Protein AF-A0A0F9V8T2-F1 (afdb_monomer)

Organism: NCBI:txid412755

Mean predicted aligned error: 9.32 Å

Structure (mmCIF, N/CA/C/O backbone):
data_AF-A0A0F9V8T2-F1
#
_entry.id   AF-A0A0F9V8T2-F1
#
loop_
_atom_site.group_PDB
_atom_site.id
_atom_site.type_symbol
_atom_site.label_atom_id
_atom_site.label_alt_id
_atom_site.label_comp_id
_atom_site.label_asym_id
_atom_site.label_entity_id
_atom_site.label_seq_id
_atom_site.pdbx_PDB_ins_code
_atom_site.Cartn_x
_atom_site.Cartn_y
_atom_site.Cartn_z
_atom_site.occupancy
_atom_site.B_iso_or_equiv
_atom_site.auth_seq_id
_atom_site.auth_comp_id
_atom_site.auth_asym_id
_atom_site.auth_atom_id
_atom_site.pdbx_PDB_model_num
ATOM 1 N N . MET A 1 1 ? -35.553 -14.558 12.913 1.00 48.00 1 MET A N 1
ATOM 2 C CA . MET A 1 1 ? -35.260 -14.883 11.494 1.00 48.00 1 MET A CA 1
ATOM 3 C C . MET A 1 1 ? -35.096 -13.654 10.574 1.00 48.00 1 MET A C 1
ATOM 5 O O . MET A 1 1 ? -34.790 -13.839 9.408 1.00 48.00 1 MET A O 1
ATOM 9 N N . GLN A 1 2 ? -35.212 -12.409 11.067 1.00 49.28 2 GLN A N 1
ATOM 10 C CA . GLN A 1 2 ? -35.184 -11.182 10.240 1.00 49.28 2 GLN A CA 1
ATOM 11 C C . GLN A 1 2 ? -33.782 -10.619 9.916 1.00 49.28 2 GLN A C 1
ATOM 13 O O . GLN A 1 2 ? -33.625 -9.913 8.927 1.00 49.28 2 GLN A O 1
ATOM 18 N N . ALA A 1 3 ? -32.746 -10.952 10.695 1.00 45.91 3 ALA A N 1
ATOM 19 C CA . ALA A 1 3 ? -31.410 -10.368 10.513 1.00 45.91 3 ALA A CA 1
ATOM 20 C C . ALA A 1 3 ? -30.692 -10.821 9.222 1.00 45.91 3 ALA A C 1
ATOM 22 O O . ALA A 1 3 ? -29.928 -10.051 8.646 1.00 45.91 3 ALA A O 1
ATOM 23 N N . ARG A 1 4 ? -30.953 -12.049 8.739 1.00 43.66 4 ARG A N 1
ATOM 24 C CA . ARG A 1 4 ? -30.378 -12.553 7.475 1.00 43.66 4 ARG A CA 1
ATOM 25 C C . ARG A 1 4 ? -30.987 -11.860 6.255 1.00 43.66 4 ARG A C 1
ATOM 27 O O . ARG A 1 4 ? -30.241 -11.381 5.415 1.00 43.66 4 ARG A O 1
ATOM 34 N N . ALA A 1 5 ? -32.310 -11.694 6.230 1.00 46.97 5 ALA A N 1
ATOM 35 C CA . ALA A 1 5 ? -32.999 -10.984 5.151 1.00 46.97 5 ALA A CA 1
ATOM 36 C C . ALA A 1 5 ? -32.554 -9.515 5.041 1.00 46.97 5 ALA A C 1
ATOM 38 O O . ALA A 1 5 ? -32.360 -9.013 3.940 1.00 46.97 5 ALA A O 1
ATOM 39 N N . TYR A 1 6 ? -32.313 -8.844 6.174 1.00 47.00 6 TYR A N 1
ATOM 40 C CA . TYR A 1 6 ? -31.826 -7.462 6.177 1.00 47.00 6 TYR A CA 1
ATOM 41 C C . TYR A 1 6 ? -30.382 -7.346 5.669 1.00 47.00 6 TYR A C 1
ATOM 43 O O . TYR A 1 6 ? -30.051 -6.402 4.958 1.00 47.00 6 TYR A O 1
ATOM 51 N N . ARG A 1 7 ? -29.527 -8.327 5.996 1.00 47.06 7 ARG A N 1
ATOM 52 C CA . ARG A 1 7 ? -28.165 -8.427 5.454 1.00 47.06 7 ARG A CA 1
ATOM 53 C C . ARG A 1 7 ? -28.193 -8.617 3.941 1.00 47.06 7 ARG A C 1
ATOM 55 O O . ARG A 1 7 ? -27.481 -7.911 3.238 1.00 47.06 7 ARG A O 1
ATOM 62 N N . ASP A 1 8 ? -29.006 -9.548 3.457 1.00 47.69 8 ASP A N 1
ATOM 63 C CA . ASP A 1 8 ? -29.040 -9.907 2.040 1.00 47.69 8 ASP A CA 1
ATOM 64 C C . ASP A 1 8 ? -29.640 -8.764 1.196 1.00 47.69 8 ASP A C 1
ATOM 66 O O . ASP A 1 8 ? -29.086 -8.426 0.156 1.00 47.69 8 ASP A O 1
ATOM 70 N N . GLN A 1 9 ? -30.644 -8.045 1.716 1.00 51.47 9 GLN A N 1
ATOM 71 C CA . GLN A 1 9 ? -31.151 -6.806 1.106 1.00 51.47 9 GLN A CA 1
ATOM 72 C C . GLN A 1 9 ? -30.132 -5.656 1.119 1.00 51.47 9 GLN A C 1
ATOM 74 O O . GLN A 1 9 ? -30.125 -4.833 0.203 1.00 51.47 9 GLN A O 1
ATOM 79 N N . LEU A 1 10 ? -29.264 -5.573 2.138 1.00 52.88 10 LEU A N 1
ATOM 80 C CA . LEU A 1 10 ? -28.165 -4.603 2.157 1.00 52.88 10 LEU A CA 1
ATOM 81 C C . LEU A 1 10 ? -27.122 -4.941 1.083 1.00 52.88 10 LEU A C 1
ATOM 83 O O . LEU A 1 10 ? -26.688 -4.056 0.354 1.00 52.88 10 LEU A O 1
ATOM 87 N N . VAL A 1 11 ? -26.743 -6.216 0.969 1.00 53.41 11 VAL A N 1
ATOM 88 C CA . VAL A 1 11 ? -25.790 -6.707 -0.039 1.00 53.41 11 VAL A CA 1
ATOM 89 C C . VAL A 1 11 ? -26.323 -6.461 -1.452 1.00 53.41 11 VAL A C 1
ATOM 91 O O . VAL A 1 11 ? -25.595 -5.943 -2.295 1.00 53.41 11 VAL A O 1
ATOM 94 N N . GLU A 1 12 ? -27.605 -6.734 -1.690 1.00 51.25 12 GLU A N 1
ATOM 95 C CA . GLU A 1 12 ? -28.255 -6.537 -2.986 1.00 51.25 12 GLU A CA 1
ATOM 96 C C . GLU A 1 12 ? -28.400 -5.042 -3.336 1.00 51.25 12 GLU A C 1
ATOM 98 O O . GLU A 1 12 ? -28.086 -4.640 -4.453 1.00 51.25 12 GLU A O 1
ATOM 103 N N . LYS A 1 13 ? -28.733 -4.169 -2.371 1.00 50.22 13 LYS A N 1
ATOM 104 C CA . LYS A 1 13 ? -28.792 -2.705 -2.592 1.00 50.22 13 LYS A CA 1
ATOM 105 C C . LYS A 1 13 ? -27.439 -2.059 -2.870 1.00 50.22 13 LYS A C 1
ATOM 107 O O . LYS A 1 13 ? -27.370 -1.038 -3.545 1.00 50.22 13 LYS A O 1
ATOM 112 N N . LEU A 1 14 ? -26.372 -2.613 -2.311 1.00 50.19 14 LEU A N 1
ATOM 113 C CA . LEU A 1 14 ? -25.027 -2.049 -2.402 1.00 50.19 14 LEU A CA 1
ATOM 114 C C . LEU A 1 14 ? -24.213 -2.677 -3.551 1.00 50.19 14 LEU A C 1
ATOM 116 O O . LEU A 1 14 ? -23.122 -2.193 -3.854 1.00 50.19 14 LEU A O 1
ATOM 120 N N . SER A 1 15 ? -24.754 -3.709 -4.211 1.00 44.84 15 SER A N 1
ATOM 121 C CA . SER A 1 15 ? -24.168 -4.385 -5.380 1.00 44.84 15 SER A CA 1
ATOM 122 C C . SER A 1 15 ? -23.933 -3.460 -6.586 1.00 44.84 15 SER A C 1
ATOM 124 O O . SER A 1 15 ? -23.162 -3.797 -7.476 1.00 44.84 15 SER A O 1
ATOM 126 N N . GLY A 1 16 ? -24.549 -2.272 -6.603 1.00 39.97 16 GLY A N 1
ATOM 127 C CA . GLY A 1 16 ? -24.473 -1.324 -7.715 1.00 39.97 16 GLY A CA 1
ATOM 128 C C . GLY A 1 16 ? -23.428 -0.209 -7.608 1.00 39.97 16 GLY A C 1
ATOM 129 O O . GLY A 1 16 ? -23.398 0.636 -8.499 1.00 39.97 16 GLY A O 1
ATOM 130 N N . GLY A 1 17 ? -22.593 -0.121 -6.561 1.00 37.22 17 GLY A N 1
ATOM 131 C CA . GLY A 1 17 ? -21.730 1.069 -6.467 1.00 37.22 17 GLY A CA 1
ATOM 132 C C . GLY A 1 17 ? -20.671 1.156 -5.380 1.00 37.22 17 GLY A C 1
ATOM 133 O O . GLY A 1 17 ? -20.176 2.258 -5.131 1.00 37.22 17 GLY A O 1
ATOM 134 N N . HIS A 1 18 ? -20.288 0.064 -4.722 1.00 40.53 18 HIS A N 1
ATOM 135 C CA . HIS A 1 18 ? -19.240 0.119 -3.705 1.00 40.53 18 HIS A CA 1
ATOM 136 C C . HIS A 1 18 ? -18.175 -0.943 -3.943 1.00 40.53 18 HIS A C 1
ATOM 138 O O . HIS A 1 18 ? -18.486 -2.114 -4.113 1.00 40.53 18 HIS A O 1
ATOM 144 N N . SER A 1 19 ? -16.910 -0.511 -3.904 1.00 39.06 19 SER A N 1
ATOM 145 C CA . SER A 1 19 ? -15.720 -1.364 -3.830 1.00 39.06 19 SER A CA 1
ATOM 146 C C . SER A 1 19 ? -15.801 -2.231 -2.566 1.00 39.06 19 SER A C 1
ATOM 148 O O . SER A 1 19 ? -15.234 -1.901 -1.518 1.00 39.06 19 SER A O 1
ATOM 150 N N . TYR A 1 20 ? -16.539 -3.331 -2.648 1.00 40.53 20 TYR A N 1
ATOM 151 C CA . TYR A 1 20 ? -16.547 -4.380 -1.649 1.00 40.53 20 TYR A CA 1
ATOM 152 C C . TYR A 1 20 ? -15.188 -5.076 -1.622 1.00 40.53 20 TYR A C 1
ATOM 154 O O . TYR A 1 20 ? -14.535 -5.252 -2.650 1.00 40.53 20 TYR A O 1
ATOM 162 N N . GLN A 1 21 ? -14.777 -5.527 -0.434 1.00 38.31 21 GLN A N 1
ATOM 163 C CA . GLN A 1 21 ? -13.584 -6.364 -0.247 1.00 38.31 21 GLN A CA 1
ATOM 164 C C . GLN A 1 21 ? -13.544 -7.587 -1.184 1.00 38.31 21 GLN A C 1
ATOM 166 O O . GLN A 1 21 ? -12.467 -8.120 -1.427 1.00 38.31 21 GLN A O 1
ATOM 171 N N . SER A 1 22 ? -14.695 -8.027 -1.705 1.00 33.31 22 SER A N 1
ATOM 172 C CA . SER A 1 22 ? -14.825 -9.177 -2.599 1.00 33.31 22 SER A CA 1
ATOM 173 C C . SER A 1 22 ? -14.329 -8.934 -4.028 1.00 33.31 22 SER A C 1
ATOM 175 O O . SER A 1 22 ? -13.924 -9.895 -4.672 1.00 33.31 22 SER A O 1
ATOM 177 N N . GLU A 1 23 ? -14.307 -7.694 -4.529 1.00 37.09 23 GLU A N 1
ATOM 178 C CA . GLU A 1 23 ? -13.909 -7.422 -5.924 1.00 37.09 23 GLU A CA 1
ATOM 179 C C . GLU A 1 23 ? -12.451 -6.975 -6.071 1.00 37.09 23 GLU A C 1
ATOM 181 O O . GLU A 1 23 ? -11.871 -7.102 -7.145 1.00 37.09 23 GLU A O 1
ATOM 186 N N . ASN A 1 24 ? -11.810 -6.532 -4.985 1.00 49.38 24 ASN A N 1
ATOM 187 C CA . ASN A 1 24 ? -10.420 -6.070 -5.004 1.00 49.38 24 ASN A CA 1
ATOM 188 C C . ASN A 1 24 ? -9.461 -7.065 -4.328 1.00 49.38 24 ASN A C 1
ATOM 190 O O . ASN A 1 24 ? -8.540 -6.680 -3.607 1.00 49.38 24 ASN A O 1
ATOM 194 N N . TRP A 1 25 ? -9.677 -8.367 -4.544 1.00 49.50 25 TRP A N 1
ATOM 195 C CA . TRP A 1 25 ? -8.779 -9.427 -4.061 1.00 49.50 25 TRP A CA 1
ATOM 196 C C . TRP A 1 25 ? -7.340 -9.236 -4.572 1.00 49.50 25 TRP A C 1
ATOM 198 O O . TRP A 1 25 ? -6.382 -9.509 -3.851 1.00 49.50 25 TRP A O 1
ATOM 208 N N . LEU A 1 26 ? -7.201 -8.667 -5.775 1.00 56.16 26 LEU A N 1
ATOM 209 C CA . LEU A 1 26 ? -5.94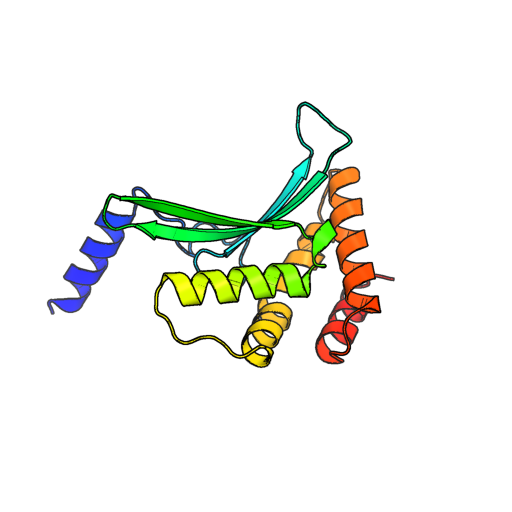2 -8.246 -6.397 1.00 56.16 26 LEU A CA 1
ATOM 210 C C . LEU A 1 26 ? -5.372 -6.932 -5.832 1.00 56.16 26 LEU A C 1
ATOM 212 O O . LEU A 1 26 ? -4.402 -6.413 -6.358 1.00 56.16 26 LEU A O 1
ATOM 216 N N . ASN A 1 27 ? -5.949 -6.335 -4.794 1.00 64.06 27 ASN A N 1
ATOM 217 C CA . ASN A 1 27 ? -5.415 -5.115 -4.181 1.00 64.06 27 ASN A CA 1
ATOM 218 C C . ASN A 1 27 ? -5.803 -5.044 -2.705 1.00 64.06 27 ASN A C 1
ATOM 220 O O . ASN A 1 27 ? -6.256 -4.019 -2.190 1.00 64.06 27 ASN A O 1
ATOM 224 N N . ASN A 1 28 ? -5.692 -6.184 -2.025 1.00 78.06 28 ASN A N 1
ATOM 225 C CA . ASN A 1 28 ? -6.037 -6.288 -0.622 1.00 78.06 28 ASN A CA 1
ATOM 226 C C . ASN A 1 28 ? -4.993 -5.563 0.237 1.00 78.06 28 ASN A C 1
ATOM 228 O O . ASN A 1 28 ? -3.986 -6.132 0.654 1.00 78.06 28 ASN A O 1
ATOM 232 N N . THR A 1 29 ? -5.269 -4.297 0.528 1.00 84.06 29 THR A N 1
ATOM 233 C CA . THR A 1 29 ? -4.491 -3.469 1.457 1.00 84.06 29 THR A CA 1
ATOM 234 C C . THR A 1 29 ? -4.774 -3.802 2.922 1.00 84.06 29 THR A C 1
ATOM 236 O O . THR A 1 29 ? -4.182 -3.199 3.801 1.00 84.06 29 THR A O 1
ATOM 239 N N . GLY A 1 30 ? -5.697 -4.722 3.219 1.00 86.50 30 GLY A N 1
ATOM 240 C CA . GLY A 1 30 ? -6.139 -5.018 4.581 1.00 86.50 30 GLY A CA 1
ATOM 241 C C . GLY A 1 30 ? -7.105 -3.986 5.179 1.00 86.50 30 GLY A C 1
ATOM 242 O O . GLY A 1 30 ? -7.721 -4.271 6.204 1.00 86.50 30 GLY A O 1
ATOM 243 N N . TRP A 1 31 ? -7.326 -2.840 4.520 1.00 86.88 31 TRP A N 1
ATOM 244 C CA . TRP A 1 31 ? -8.260 -1.801 4.962 1.00 86.88 31 TRP A CA 1
ATOM 245 C C . TRP A 1 31 ? -9.317 -1.487 3.901 1.00 86.88 31 TRP A C 1
ATOM 247 O O . TRP A 1 31 ? -9.018 -1.164 2.753 1.00 86.88 31 TRP A O 1
ATOM 257 N N . VAL A 1 32 ? -10.591 -1.547 4.299 1.00 85.06 32 VAL A N 1
ATOM 258 C CA . VAL A 1 32 ? -11.719 -1.264 3.397 1.00 85.06 32 VAL A CA 1
ATOM 259 C C . VAL A 1 32 ? -11.664 0.175 2.898 1.00 85.06 32 VAL A C 1
ATOM 261 O O . VAL A 1 32 ? -11.602 1.117 3.689 1.00 85.06 32 VAL A O 1
ATOM 264 N N . GLY A 1 33 ? -11.763 0.339 1.579 1.00 85.44 33 GLY A N 1
ATOM 265 C CA . GLY A 1 33 ? -11.740 1.648 0.936 1.00 85.44 33 GLY A CA 1
ATOM 266 C C . GLY A 1 33 ? -10.344 2.259 0.838 1.00 85.44 33 GLY A C 1
ATOM 267 O O . GLY A 1 33 ? -10.256 3.443 0.537 1.00 85.44 33 GLY A O 1
ATOM 268 N N . VAL A 1 34 ? -9.276 1.491 1.080 1.00 90.62 34 VAL A N 1
ATOM 269 C CA . VAL A 1 34 ? -7.894 1.873 0.763 1.00 90.62 34 VAL A CA 1
ATOM 270 C C . VAL A 1 34 ? -7.383 0.964 -0.352 1.00 90.62 34 VAL A C 1
ATOM 272 O O . VAL A 1 34 ? -7.478 -0.256 -0.252 1.00 90.62 34 VAL A O 1
ATOM 275 N N . ALA A 1 35 ? -6.840 1.545 -1.416 1.00 90.81 35 ALA A N 1
ATOM 276 C CA . ALA A 1 35 ? -6.336 0.822 -2.581 1.00 90.81 35 ALA A CA 1
ATOM 277 C C . ALA A 1 35 ? -4.973 1.374 -3.012 1.00 90.81 35 ALA A C 1
ATOM 279 O O . ALA A 1 35 ? -4.741 2.582 -2.926 1.00 90.81 35 ALA A O 1
ATOM 280 N N . MET A 1 36 ? -4.080 0.507 -3.491 1.00 91.56 36 MET A N 1
ATOM 281 C CA . MET A 1 36 ? -2.825 0.912 -4.128 1.00 91.56 36 MET A CA 1
ATOM 282 C C . MET A 1 36 ? -3.005 1.007 -5.646 1.00 91.56 36 MET A C 1
ATOM 284 O O . MET A 1 36 ? -3.688 0.191 -6.258 1.00 91.56 36 MET A O 1
ATOM 288 N N . HIS A 1 37 ? -2.401 2.008 -6.269 1.00 89.62 37 HIS A N 1
ATOM 289 C CA . HIS A 1 37 ? -2.364 2.142 -7.717 1.00 89.62 37 HIS A CA 1
ATOM 290 C C . HIS A 1 37 ? -0.922 2.370 -8.156 1.00 89.62 37 HIS A C 1
ATOM 292 O O . HIS A 1 37 ? -0.306 3.336 -7.711 1.00 89.62 37 HIS A O 1
ATOM 298 N N . CYS A 1 38 ? -0.423 1.517 -9.045 1.00 86.94 38 CYS A N 1
ATOM 299 C CA . CYS A 1 38 ? 0.815 1.701 -9.793 1.00 86.94 38 CYS A CA 1
ATOM 300 C C . CYS A 1 38 ? 0.472 1.467 -11.262 1.00 86.94 38 CYS A C 1
ATOM 302 O O . CYS A 1 38 ? -0.012 0.381 -11.566 1.00 86.94 38 CYS A O 1
ATOM 304 N N . ARG A 1 39 ? 0.570 2.501 -12.108 1.00 85.12 39 ARG A N 1
ATOM 305 C CA . ARG A 1 39 ? 0.331 2.407 -13.560 1.00 85.12 39 ARG A CA 1
ATOM 306 C C . ARG A 1 39 ? 1.127 3.450 -14.326 1.00 85.12 39 ARG A C 1
ATOM 308 O O . ARG A 1 39 ? 1.259 4.591 -13.876 1.00 85.12 39 ARG A O 1
ATOM 315 N N . THR A 1 40 ? 1.558 3.089 -15.519 1.00 80.56 40 THR A N 1
ATOM 316 C CA . THR A 1 40 ? 2.127 3.994 -16.510 1.00 80.56 40 THR A CA 1
ATOM 317 C C . THR A 1 40 ? 1.026 4.851 -17.126 1.00 80.56 40 THR A C 1
ATOM 319 O O . THR A 1 40 ? -0.069 4.379 -17.440 1.00 80.56 40 THR A O 1
ATOM 322 N N . VAL A 1 41 ? 1.286 6.146 -17.292 1.00 79.38 41 VAL A N 1
ATOM 323 C CA . VAL A 1 41 ? 0.316 7.071 -17.880 1.00 79.38 41 VAL A CA 1
ATOM 324 C C . VAL A 1 41 ? 0.394 7.012 -19.404 1.00 79.38 41 VAL A C 1
ATOM 326 O O . VAL A 1 41 ? 1.418 7.334 -19.993 1.00 79.38 41 VAL A O 1
ATOM 329 N N . SER A 1 42 ? -0.717 6.681 -20.063 1.00 69.00 42 SER A N 1
ATOM 330 C CA . SER A 1 42 ? -0.774 6.460 -21.520 1.00 69.00 42 SER A CA 1
ATOM 331 C C . SER A 1 42 ? -0.274 7.627 -22.383 1.00 69.00 42 SER A C 1
ATOM 333 O O . SER A 1 42 ? 0.285 7.403 -23.449 1.00 69.00 42 SER A O 1
ATOM 335 N N . HIS A 1 43 ? -0.444 8.874 -21.935 1.00 72.25 43 HIS A N 1
ATOM 336 C CA . HIS A 1 43 ? 0.015 10.071 -22.655 1.00 72.25 43 HIS A CA 1
ATOM 337 C C . HIS A 1 43 ? 1.421 10.543 -22.241 1.00 72.25 43 HIS A C 1
ATOM 339 O O . HIS A 1 43 ? 1.923 11.525 -22.785 1.00 72.25 43 HIS A O 1
ATOM 345 N N . LYS A 1 44 ? 2.046 9.870 -21.266 1.00 72.00 44 LYS A N 1
ATOM 346 C CA . LYS A 1 44 ? 3.426 10.080 -20.807 1.00 72.00 44 LYS A CA 1
ATOM 347 C C . LYS A 1 44 ? 4.010 8.721 -20.382 1.00 72.00 44 LYS A C 1
ATOM 349 O O . LYS A 1 44 ? 4.060 8.455 -19.176 1.00 72.00 44 LYS A O 1
ATOM 354 N N . PRO A 1 45 ? 4.421 7.878 -21.350 1.00 59.50 45 PRO A N 1
ATOM 355 C CA . PRO A 1 45 ? 4.848 6.493 -21.118 1.00 59.50 45 PRO A CA 1
ATOM 356 C C . PRO A 1 45 ? 6.025 6.339 -20.141 1.00 59.50 45 PRO A C 1
ATOM 358 O O . PRO A 1 45 ? 6.214 5.273 -19.575 1.00 59.50 45 PRO A O 1
ATOM 361 N N . ASP A 1 46 ? 6.761 7.417 -19.865 1.00 61.25 46 ASP A N 1
ATOM 362 C CA . ASP A 1 46 ? 7.857 7.430 -18.885 1.00 61.25 46 ASP A CA 1
ATOM 363 C C . ASP A 1 46 ? 7.423 7.888 -17.479 1.00 61.25 46 ASP A C 1
ATOM 365 O O . ASP A 1 46 ? 8.243 8.035 -16.572 1.00 61.25 46 ASP A O 1
ATOM 369 N N . SER A 1 47 ? 6.131 8.164 -17.272 1.00 79.81 47 SER A N 1
ATOM 370 C CA . SER A 1 47 ? 5.597 8.595 -15.980 1.00 79.81 47 SER A CA 1
ATOM 371 C C . SER A 1 47 ? 4.740 7.503 -15.350 1.00 79.81 47 SER A C 1
ATOM 373 O O . SER A 1 47 ? 3.580 7.288 -15.706 1.00 79.81 47 SER A O 1
ATOM 375 N N . VAL A 1 48 ? 5.330 6.817 -14.374 1.00 83.44 48 VAL A N 1
ATOM 376 C CA . VAL A 1 48 ? 4.601 5.905 -13.495 1.00 83.44 48 VAL A CA 1
ATOM 377 C C . VAL A 1 48 ? 3.910 6.715 -12.410 1.00 83.44 48 VA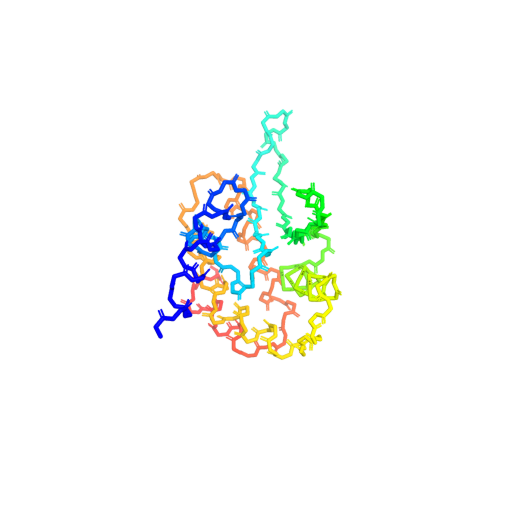L A C 1
ATOM 379 O O . VAL A 1 48 ? 4.529 7.489 -11.673 1.00 83.44 48 VAL A O 1
ATOM 382 N N . VAL A 1 49 ? 2.604 6.522 -12.293 1.00 87.25 49 VAL A N 1
ATOM 383 C CA . VAL A 1 49 ? 1.804 7.050 -11.200 1.00 87.25 49 VAL A CA 1
ATOM 384 C C . VAL A 1 49 ? 1.676 5.959 -10.146 1.00 87.25 49 VAL A C 1
ATOM 386 O O . VAL A 1 49 ? 1.059 4.926 -10.389 1.00 87.25 49 VAL A O 1
ATOM 389 N N . HIS A 1 50 ? 2.245 6.216 -8.967 1.00 92.12 50 HIS A N 1
ATOM 390 C CA . HIS A 1 50 ? 2.304 5.259 -7.867 1.00 92.12 50 HIS A CA 1
ATOM 391 C C . HIS A 1 50 ? 1.824 5.897 -6.548 1.00 92.12 50 HIS A C 1
ATOM 393 O O . HIS A 1 50 ? 2.472 6.799 -6.007 1.00 92.12 50 HIS A O 1
ATOM 399 N N . PHE A 1 51 ? 0.648 5.492 -6.054 1.00 93.75 51 PHE A N 1
ATOM 400 C CA . PHE A 1 51 ? -0.014 6.105 -4.894 1.00 93.75 51 PHE A CA 1
ATOM 401 C C . PHE A 1 51 ? -0.986 5.164 -4.173 1.00 93.75 51 PHE A C 1
ATOM 403 O O . PHE A 1 51 ? -1.529 4.234 -4.764 1.00 93.75 51 PHE A O 1
ATOM 410 N N . PHE A 1 52 ? -1.295 5.481 -2.915 1.00 94.62 52 PHE A N 1
ATOM 411 C CA . PHE A 1 52 ? -2.470 4.947 -2.224 1.00 94.62 52 PHE A CA 1
ATOM 412 C C . PHE A 1 52 ? -3.645 5.901 -2.353 1.00 94.62 52 PHE A C 1
ATOM 414 O O . PHE A 1 52 ? -3.476 7.113 -2.220 1.00 94.62 52 PHE A O 1
ATOM 421 N N . ARG A 1 53 ? -4.841 5.362 -2.579 1.00 93.50 53 ARG A N 1
ATOM 422 C CA . ARG A 1 53 ? -6.107 6.093 -2.555 1.00 93.50 53 ARG A CA 1
ATOM 423 C C . ARG A 1 53 ? -6.974 5.584 -1.423 1.00 93.50 53 ARG A C 1
ATOM 425 O O . ARG A 1 53 ? -7.209 4.386 -1.330 1.00 93.50 53 ARG A O 1
ATOM 432 N N . ALA A 1 54 ? -7.510 6.502 -0.633 1.00 92.44 54 ALA A N 1
ATOM 433 C CA . ALA A 1 54 ? -8.589 6.218 0.298 1.00 92.44 54 ALA A CA 1
ATOM 434 C C . ALA A 1 54 ? -9.907 6.788 -0.239 1.00 92.44 54 ALA A C 1
ATOM 436 O O . ALA A 1 54 ? -9.925 7.895 -0.781 1.00 92.44 54 ALA A O 1
ATOM 437 N N . GLN A 1 55 ? -11.004 6.046 -0.083 1.00 90.69 55 GLN A N 1
ATOM 438 C CA . GLN A 1 55 ? -12.345 6.418 -0.535 1.00 90.69 55 GLN A CA 1
ATOM 439 C C . GLN A 1 55 ? -13.395 6.151 0.545 1.00 90.69 55 GLN A C 1
ATOM 441 O O . GLN A 1 55 ? -13.422 5.081 1.156 1.00 90.69 55 GLN A O 1
ATOM 446 N N . VAL A 1 56 ? -14.285 7.118 0.752 1.00 85.44 56 VAL A N 1
ATOM 447 C CA . VAL A 1 56 ? -15.370 7.084 1.739 1.00 85.44 56 VAL A CA 1
ATOM 448 C C . VAL A 1 56 ? -16.690 7.352 1.014 1.00 85.44 56 VAL A C 1
ATOM 450 O O . VAL A 1 56 ? -16.759 8.330 0.264 1.00 85.44 56 VAL A O 1
ATOM 453 N N . PRO A 1 57 ? -17.727 6.518 1.205 1.00 82.44 57 PRO A N 1
ATOM 454 C CA . PRO A 1 57 ? -19.049 6.794 0.654 1.00 82.44 57 PRO A CA 1
ATOM 455 C C . PRO A 1 57 ? -19.696 7.986 1.371 1.00 82.44 57 PRO A C 1
ATOM 457 O O . PRO A 1 57 ? -19.570 8.132 2.587 1.00 82.44 57 PRO A O 1
ATOM 460 N N . LEU A 1 58 ? -20.395 8.826 0.613 1.00 79.69 58 LEU A N 1
ATOM 461 C CA . LEU A 1 58 ? -21.203 9.937 1.103 1.00 79.69 58 LEU A CA 1
ATOM 462 C C . LEU A 1 58 ? -22.699 9.567 1.060 1.00 79.69 58 LEU A C 1
ATOM 464 O O . LEU A 1 58 ? -23.093 8.718 0.256 1.00 79.69 58 LEU A O 1
ATOM 468 N N . PRO A 1 59 ? -23.552 10.198 1.893 1.00 77.44 59 PRO A N 1
ATOM 469 C CA . PRO A 1 59 ? -24.985 9.887 1.951 1.00 77.44 59 PRO A CA 1
ATOM 470 C C . PRO A 1 59 ? -25.742 10.106 0.633 1.00 77.44 59 PRO A C 1
ATOM 472 O O . PRO A 1 59 ? -26.771 9.478 0.411 1.00 77.44 59 PRO A O 1
ATOM 475 N N . ASP A 1 60 ? -25.236 10.975 -0.245 1.00 81.75 60 ASP A N 1
ATOM 476 C CA . ASP A 1 60 ? -25.819 11.286 -1.556 1.00 81.75 60 ASP A CA 1
ATOM 477 C C . ASP A 1 60 ? -25.401 10.295 -2.660 1.00 81.75 60 ASP A C 1
ATOM 479 O O . ASP A 1 60 ? -25.610 10.553 -3.844 1.00 81.75 60 ASP A O 1
ATOM 483 N N . GLY A 1 61 ? -24.780 9.171 -2.286 1.00 72.62 61 GLY A N 1
ATOM 484 C CA . GLY A 1 61 ? -24.285 8.153 -3.212 1.00 72.62 61 GLY A CA 1
ATOM 485 C C . GLY A 1 61 ? -22.961 8.513 -3.889 1.00 72.62 61 GLY A C 1
ATOM 486 O O . GLY A 1 61 ? -22.418 7.699 -4.635 1.00 72.62 61 GLY A O 1
ATOM 487 N N . LYS A 1 62 ? -22.397 9.700 -3.627 1.00 80.12 62 LYS A N 1
ATOM 488 C CA . LYS A 1 62 ? -21.058 10.065 -4.107 1.00 80.12 62 LYS A CA 1
ATOM 489 C C . LYS A 1 62 ? -19.980 9.469 -3.208 1.00 80.12 62 LYS A C 1
ATOM 491 O O . LYS A 1 62 ? -20.247 8.902 -2.152 1.00 80.12 62 LYS A O 1
ATOM 496 N N . SER A 1 63 ? -18.722 9.623 -3.610 1.00 83.44 63 SER A N 1
ATOM 497 C CA . SER A 1 63 ? -17.575 9.243 -2.787 1.00 83.44 63 SER A CA 1
ATOM 498 C C . SER A 1 63 ? -16.618 10.410 -2.609 1.00 83.44 63 SER A C 1
ATOM 500 O O . SER A 1 63 ? -16.261 11.074 -3.584 1.00 83.44 63 SER A O 1
ATOM 502 N N . LYS A 1 64 ? -16.134 10.607 -1.385 1.00 86.50 64 LYS A N 1
ATOM 503 C CA . LYS A 1 64 ? -14.982 11.463 -1.103 1.00 86.50 64 LYS A CA 1
ATOM 504 C C . LYS A 1 64 ? -13.721 10.617 -1.205 1.00 86.50 64 LYS A C 1
ATOM 506 O O . LYS A 1 64 ? -13.672 9.516 -0.657 1.00 86.50 64 LYS A O 1
ATOM 511 N N . SER A 1 65 ? -12.691 11.118 -1.880 1.00 91.38 65 SER A N 1
ATOM 512 C CA . SER A 1 65 ? -11.426 10.394 -2.007 1.00 91.38 65 SER A CA 1
ATOM 513 C C . SER A 1 65 ? -10.216 11.292 -1.845 1.00 91.38 65 SER A C 1
ATOM 515 O O . SER A 1 65 ? -10.264 12.465 -2.211 1.00 91.38 65 SER A O 1
ATOM 517 N N . ARG A 1 66 ? -9.119 10.716 -1.360 1.00 95.31 66 ARG A N 1
ATOM 518 C CA . ARG A 1 66 ? -7.820 11.380 -1.260 1.00 95.31 66 ARG A CA 1
ATOM 519 C C . ARG A 1 66 ? -6.707 10.401 -1.627 1.00 95.31 66 ARG A C 1
ATOM 521 O O . ARG A 1 66 ? -6.869 9.195 -1.449 1.00 95.31 66 ARG A O 1
ATOM 528 N N . SER A 1 67 ? -5.609 10.923 -2.172 1.00 94.44 67 SER A N 1
ATOM 529 C CA . SER A 1 67 ? -4.468 10.130 -2.639 1.00 94.44 67 SER A CA 1
ATOM 530 C C . SER A 1 67 ? -3.149 10.589 -2.012 1.00 94.44 67 SER A C 1
ATOM 532 O O . SER A 1 67 ? -2.946 11.787 -1.809 1.00 94.44 67 SER A O 1
ATOM 534 N N . TRP A 1 68 ? -2.235 9.643 -1.782 1.00 97.38 68 TRP A N 1
ATOM 535 C CA . TRP A 1 68 ? -0.883 9.865 -1.258 1.00 97.38 68 TRP A CA 1
ATOM 536 C C . TRP A 1 68 ? 0.142 9.169 -2.147 1.00 97.38 68 TRP A C 1
ATOM 538 O O . TRP A 1 68 ? 0.144 7.945 -2.264 1.00 97.38 68 TRP A O 1
ATOM 548 N N . ALA A 1 69 ? 0.996 9.959 -2.797 1.00 94.44 69 ALA A N 1
ATOM 549 C CA . ALA A 1 69 ? 2.003 9.454 -3.724 1.00 94.44 69 ALA A CA 1
ATOM 550 C C . ALA A 1 69 ? 3.154 8.760 -2.985 1.00 94.44 69 ALA A C 1
ATOM 552 O O . ALA A 1 69 ? 3.770 9.362 -2.104 1.00 94.44 69 ALA A O 1
ATOM 553 N N . VAL A 1 70 ? 3.499 7.540 -3.402 1.00 95.06 70 VAL A N 1
ATOM 554 C CA . VAL A 1 70 ? 4.592 6.764 -2.794 1.00 95.06 70 VAL A CA 1
ATOM 555 C C . VAL A 1 70 ? 5.926 7.487 -2.965 1.00 95.06 70 VAL A C 1
ATOM 557 O O . VAL A 1 70 ? 6.653 7.637 -1.995 1.00 95.06 70 VAL A O 1
ATOM 560 N N . ARG A 1 71 ? 6.182 8.094 -4.131 1.00 92.00 71 ARG A N 1
ATOM 561 C CA . ARG A 1 71 ? 7.389 8.908 -4.374 1.00 92.00 71 ARG A CA 1
ATOM 562 C C . ARG A 1 71 ? 7.583 10.062 -3.376 1.00 92.00 71 ARG A C 1
ATOM 564 O O . ARG A 1 71 ? 8.703 10.509 -3.172 1.00 92.00 71 ARG A O 1
ATOM 571 N N . ARG A 1 72 ? 6.499 10.602 -2.804 1.00 93.00 72 ARG A N 1
ATOM 572 C CA . ARG A 1 72 ? 6.566 11.740 -1.870 1.00 93.00 72 ARG A CA 1
ATOM 573 C C . ARG A 1 72 ? 6.696 11.298 -0.415 1.00 93.00 72 ARG A C 1
ATOM 575 O O . ARG A 1 72 ? 7.357 11.983 0.354 1.00 93.00 72 ARG A O 1
ATOM 582 N N . TYR A 1 73 ? 6.001 10.230 -0.037 1.00 94.50 73 TYR A N 1
ATOM 583 C CA . TYR A 1 73 ? 5.847 9.831 1.365 1.00 94.50 73 TYR A CA 1
ATOM 584 C C . TYR A 1 73 ? 6.609 8.545 1.720 1.00 94.50 73 TYR A C 1
ATOM 586 O O . TYR A 1 73 ? 6.782 8.260 2.897 1.00 94.50 73 TYR A O 1
ATOM 594 N N . GLY A 1 74 ? 7.054 7.761 0.740 1.00 95.31 74 GLY A N 1
ATOM 595 C CA . GLY A 1 74 ? 7.500 6.382 0.936 1.00 95.31 74 GLY A CA 1
ATOM 596 C C . GLY A 1 74 ? 6.326 5.402 1.033 1.00 95.31 74 GLY A C 1
ATOM 597 O O . GLY A 1 74 ? 5.172 5.795 1.228 1.00 95.31 74 GLY A O 1
ATOM 598 N N . LEU A 1 75 ? 6.611 4.105 0.884 1.00 96.50 75 LEU A N 1
ATOM 599 C CA . LEU A 1 75 ? 5.578 3.067 0.770 1.00 96.50 75 LEU A CA 1
ATOM 600 C C . LEU A 1 75 ? 4.731 2.934 2.047 1.00 96.50 75 LEU A C 1
ATOM 602 O O . LEU A 1 75 ? 3.506 3.054 1.990 1.00 96.50 75 LEU A O 1
ATOM 606 N N . LEU A 1 76 ? 5.377 2.729 3.199 1.00 96.69 76 LEU A N 1
ATOM 607 C CA . LEU A 1 76 ? 4.687 2.576 4.483 1.00 96.69 76 LEU A CA 1
ATOM 608 C C . LEU A 1 76 ? 3.999 3.879 4.940 1.00 96.69 76 LEU A C 1
ATOM 610 O O . LEU A 1 76 ? 2.811 3.820 5.249 1.00 96.69 76 LEU A O 1
ATOM 614 N N . PRO A 1 77 ? 4.634 5.069 4.913 1.00 96.94 77 PRO A N 1
ATOM 615 C CA . PRO A 1 77 ? 3.946 6.285 5.350 1.00 96.94 77 PRO A CA 1
ATOM 616 C C . PRO A 1 77 ? 2.782 6.693 4.433 1.00 96.94 77 PRO A C 1
ATOM 618 O O . PRO A 1 77 ? 1.754 7.156 4.929 1.00 96.94 77 PRO A O 1
ATOM 621 N N . ALA A 1 78 ? 2.876 6.478 3.111 1.00 97.44 78 ALA A N 1
ATOM 622 C CA . ALA A 1 78 ? 1.747 6.717 2.204 1.00 97.44 78 ALA A CA 1
ATOM 623 C C . ALA A 1 78 ? 0.546 5.815 2.536 1.00 97.44 78 ALA A C 1
ATOM 625 O O . ALA A 1 78 ? -0.594 6.286 2.554 1.00 97.44 78 ALA A O 1
ATOM 626 N N . TYR A 1 79 ? 0.805 4.537 2.828 1.00 96.81 79 TYR A N 1
ATOM 627 C CA . TYR A 1 79 ? -0.207 3.591 3.291 1.00 96.81 79 TYR A CA 1
ATOM 628 C C . TYR A 1 79 ? -0.823 4.042 4.623 1.00 96.81 79 TYR A C 1
ATOM 630 O O . TYR A 1 79 ? -2.046 4.143 4.731 1.00 96.81 79 TYR A O 1
ATOM 638 N N . THR A 1 80 ? 0.009 4.394 5.608 1.00 96.81 80 THR A N 1
ATOM 639 C CA . THR A 1 80 ? -0.437 4.844 6.933 1.00 96.81 80 THR A CA 1
ATOM 640 C C . THR A 1 80 ? -1.331 6.073 6.842 1.00 96.81 80 THR A C 1
ATOM 642 O O . THR A 1 80 ? -2.426 6.079 7.405 1.00 96.81 80 THR A O 1
ATOM 645 N N . HIS A 1 81 ? -0.939 7.084 6.063 1.00 97.50 81 HIS A N 1
ATOM 646 C CA . HIS A 1 81 ? -1.764 8.273 5.868 1.00 97.50 81 HIS A CA 1
ATOM 647 C C . HIS A 1 81 ? -3.109 7.966 5.204 1.00 97.50 81 HIS A C 1
ATOM 649 O O . HIS A 1 81 ? -4.126 8.545 5.593 1.00 97.50 81 HIS A O 1
ATOM 655 N N . ALA A 1 82 ? -3.136 7.050 4.231 1.00 96.44 82 ALA A N 1
ATOM 656 C CA . ALA A 1 82 ? -4.379 6.646 3.587 1.00 96.44 82 ALA A CA 1
ATOM 657 C C . ALA A 1 82 ? -5.338 5.970 4.577 1.00 96.44 82 ALA A C 1
ATOM 659 O O . ALA A 1 82 ? -6.526 6.302 4.607 1.00 96.44 82 ALA A O 1
ATOM 660 N N . VAL A 1 83 ? -4.822 5.077 5.425 1.00 95.31 83 VAL A N 1
ATOM 661 C CA . VAL A 1 83 ? -5.599 4.391 6.467 1.00 95.31 83 VAL A CA 1
ATOM 662 C C . VAL A 1 83 ? -6.109 5.373 7.522 1.00 95.31 83 VAL A C 1
ATOM 664 O O . VAL A 1 83 ? -7.307 5.401 7.800 1.00 95.31 83 VAL A O 1
ATOM 667 N N . GLN A 1 84 ? -5.238 6.221 8.070 1.00 95.94 84 GLN A N 1
ATOM 668 C CA . GLN A 1 84 ? -5.609 7.198 9.100 1.00 95.94 84 GLN A CA 1
ATOM 669 C C . GLN A 1 84 ? -6.676 8.174 8.596 1.00 95.94 84 GLN A C 1
ATOM 671 O O . GLN A 1 84 ? -7.690 8.386 9.263 1.00 95.94 84 GLN A O 1
ATOM 676 N N . TRP A 1 85 ? -6.497 8.720 7.387 1.00 95.94 85 TRP A N 1
ATOM 677 C CA . TRP A 1 85 ? -7.498 9.597 6.781 1.00 95.94 85 TRP A CA 1
ATOM 678 C C . TRP A 1 85 ? -8.826 8.866 6.583 1.00 95.94 85 TRP A C 1
ATOM 680 O O . TRP A 1 85 ? -9.886 9.408 6.887 1.00 95.94 85 TRP A O 1
ATOM 690 N N . ARG A 1 86 ? -8.780 7.609 6.125 1.00 92.62 86 ARG A N 1
ATOM 691 C CA . ARG A 1 86 ? -9.985 6.806 5.916 1.00 92.62 86 ARG A CA 1
ATOM 692 C C . ARG A 1 86 ? -10.757 6.591 7.213 1.00 92.62 86 ARG A C 1
ATOM 694 O O . ARG A 1 86 ? -11.984 6.681 7.184 1.00 92.62 86 ARG A O 1
ATOM 701 N N . LEU A 1 87 ? -10.074 6.277 8.312 1.00 90.19 87 LEU A N 1
ATOM 702 C CA . LEU A 1 87 ? -10.705 6.051 9.614 1.00 90.19 87 LEU A CA 1
ATOM 703 C C . LEU A 1 87 ? -11.363 7.329 10.132 1.00 90.19 87 LEU A C 1
ATOM 705 O O . LEU A 1 87 ? -12.553 7.290 10.459 1.00 90.19 87 LEU A O 1
ATOM 709 N N . ALA A 1 88 ? -10.632 8.448 10.075 1.00 92.56 88 ALA A N 1
ATOM 710 C CA . ALA A 1 88 ? -11.114 9.764 10.485 1.00 92.56 88 ALA A CA 1
ATOM 711 C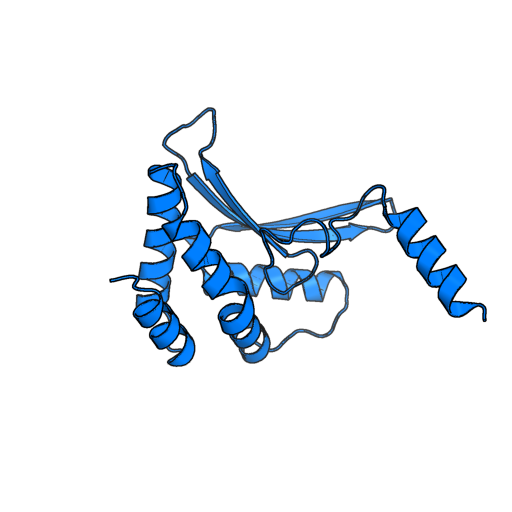 C . ALA A 1 88 ? -12.404 10.163 9.752 1.00 92.56 88 ALA A C 1
ATOM 713 O O . ALA A 1 88 ? -13.386 10.547 10.380 1.00 92.56 88 ALA A O 1
ATOM 714 N N . GLU A 1 89 ? -12.449 9.990 8.431 1.00 90.19 89 GLU A N 1
ATOM 715 C CA . GLU A 1 89 ? -13.609 10.374 7.615 1.00 90.19 89 GLU A CA 1
ATOM 716 C C . GLU A 1 89 ? -14.840 9.474 7.819 1.00 90.19 89 GLU A C 1
ATOM 718 O O . GLU A 1 89 ? -15.948 9.878 7.486 1.00 90.19 89 GLU A O 1
ATOM 723 N N . THR A 1 90 ? -14.685 8.266 8.376 1.00 83.75 90 THR A N 1
ATOM 724 C CA . THR A 1 90 ? -15.840 7.444 8.802 1.00 83.75 90 THR A CA 1
ATOM 725 C C . THR A 1 90 ? -16.209 7.572 10.268 1.00 83.75 90 THR A C 1
ATOM 727 O O . THR A 1 90 ? -17.096 6.849 10.717 1.00 83.75 90 THR A O 1
ATOM 730 N N . GLY A 1 91 ? -15.521 8.420 11.033 1.00 84.38 91 GLY A N 1
ATOM 731 C CA . GLY A 1 91 ? -15.717 8.488 12.482 1.00 84.38 91 GLY A CA 1
ATOM 732 C C . GLY A 1 91 ? -15.393 7.171 13.196 1.00 84.38 91 GLY A C 1
ATOM 733 O O . GLY A 1 91 ? -15.909 6.915 14.281 1.00 84.38 91 GLY A O 1
ATOM 734 N N . LYS A 1 92 ? -14.566 6.310 12.584 1.00 79.69 92 LYS A N 1
ATOM 735 C CA . LYS A 1 92 ? -14.047 5.112 13.250 1.00 79.69 92 LYS A CA 1
ATOM 736 C C . LYS A 1 92 ? -12.905 5.517 14.184 1.00 79.69 92 LYS A C 1
ATOM 738 O O . LYS A 1 92 ? -12.205 6.483 13.874 1.00 79.69 92 LYS A O 1
ATOM 743 N N . PRO A 1 93 ? -12.673 4.773 15.280 1.00 85.50 93 PRO A N 1
ATOM 744 C CA . PRO A 1 93 ? -11.493 4.978 16.108 1.00 85.50 93 PRO A CA 1
ATOM 745 C C . PRO A 1 93 ? -10.225 4.969 15.254 1.00 85.50 93 PRO A C 1
ATOM 747 O O . PRO A 1 93 ? -10.106 4.169 14.320 1.00 85.50 93 PRO A O 1
ATOM 750 N N . ALA A 1 94 ? -9.295 5.872 15.563 1.00 88.06 94 ALA A N 1
ATOM 751 C CA . ALA A 1 94 ? -7.983 5.850 14.940 1.00 88.06 94 ALA A CA 1
ATOM 752 C C . ALA A 1 94 ? -7.288 4.528 15.291 1.00 88.06 94 ALA A C 1
ATOM 754 O O . ALA A 1 94 ? -7.274 4.126 16.453 1.00 88.06 94 ALA A O 1
ATOM 755 N N . ALA A 1 95 ? -6.731 3.861 14.283 1.00 90.56 95 ALA A N 1
ATOM 756 C CA . ALA A 1 95 ? -5.836 2.737 14.502 1.00 90.56 95 ALA A CA 1
ATOM 757 C C . ALA A 1 95 ? -4.474 3.281 14.937 1.00 90.56 95 ALA A C 1
ATOM 759 O O . ALA A 1 95 ? -4.009 4.297 14.412 1.00 90.56 95 ALA A O 1
ATOM 760 N N . SER A 1 96 ? -3.846 2.601 15.886 1.00 94.38 96 SER A N 1
ATOM 761 C CA . SER A 1 96 ? -2.468 2.877 16.274 1.00 94.38 96 SER A CA 1
ATOM 762 C C . SER A 1 96 ? -1.509 2.581 15.119 1.00 94.38 96 SER A C 1
ATOM 764 O O . SER A 1 96 ? -1.770 1.718 14.275 1.00 94.38 96 SER A O 1
ATOM 766 N N . ASP A 1 97 ? -0.357 3.251 15.107 1.00 91.81 97 ASP A N 1
ATOM 767 C CA . ASP A 1 97 ? 0.670 3.011 14.087 1.00 91.81 97 ASP A CA 1
ATOM 768 C C . ASP A 1 97 ? 1.118 1.539 14.074 1.00 91.81 97 ASP A C 1
ATOM 770 O O . ASP A 1 97 ? 1.309 0.959 13.006 1.00 91.81 97 ASP A O 1
ATOM 774 N N . GLN A 1 98 ? 1.163 0.891 15.244 1.00 93.12 98 GLN A N 1
ATOM 775 C CA . GLN A 1 98 ? 1.492 -0.530 15.370 1.00 93.12 98 GLN A CA 1
ATOM 776 C C . GLN A 1 98 ? 0.456 -1.445 14.698 1.00 93.12 98 GLN A C 1
ATOM 778 O O . GLN A 1 98 ? 0.829 -2.426 14.049 1.00 93.12 98 GLN A O 1
ATOM 783 N N . GLU A 1 99 ? -0.843 -1.161 14.831 1.00 93.31 99 GLU A N 1
ATOM 784 C CA . GLU A 1 99 ? -1.902 -1.936 14.166 1.00 93.31 99 GLU A CA 1
ATOM 785 C C . GLU A 1 99 ? -1.826 -1.783 12.646 1.00 93.31 99 GLU A C 1
ATOM 787 O O . GLU A 1 99 ? -1.943 -2.765 11.904 1.00 93.31 99 GLU A O 1
ATOM 792 N N . ILE A 1 100 ? -1.591 -0.555 12.180 1.00 95.19 100 ILE A N 1
ATOM 793 C CA . ILE A 1 100 ? -1.442 -0.247 10.758 1.00 95.19 100 ILE A CA 1
ATOM 794 C C . ILE A 1 100 ? -0.217 -0.968 10.191 1.00 95.19 100 ILE A C 1
ATOM 796 O O . ILE A 1 100 ? -0.341 -1.635 9.161 1.00 95.19 100 ILE A O 1
ATOM 800 N N . GLU A 1 101 ? 0.929 -0.901 10.872 1.00 94.75 101 GLU A N 1
ATOM 801 C CA . GLU A 1 101 ? 2.163 -1.580 10.470 1.00 94.75 101 GLU A CA 1
ATOM 802 C C . GLU A 1 101 ? 1.995 -3.106 10.464 1.00 94.75 101 GLU A C 1
ATOM 804 O O . GLU A 1 101 ? 2.398 -3.781 9.516 1.00 94.75 101 GLU A O 1
ATOM 809 N N . THR A 1 102 ? 1.335 -3.666 11.478 1.00 93.69 102 THR A N 1
ATOM 810 C CA . THR A 1 102 ? 1.072 -5.111 11.557 1.00 93.69 102 THR A CA 1
ATOM 811 C C . THR A 1 102 ? 0.198 -5.575 10.390 1.00 93.69 102 THR A C 1
A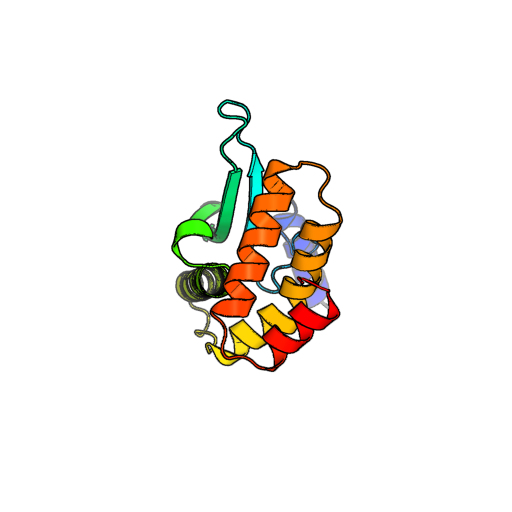TOM 813 O O . THR A 1 102 ? 0.471 -6.605 9.764 1.00 93.69 102 THR A O 1
ATOM 816 N N . CYS A 1 103 ? -0.841 -4.807 10.052 1.00 92.00 103 CYS A N 1
ATOM 817 C CA . CYS A 1 103 ? -1.685 -5.072 8.890 1.00 92.00 103 CYS A CA 1
ATOM 818 C C . CYS A 1 103 ? -0.892 -4.939 7.579 1.00 92.00 103 CYS A C 1
ATOM 820 O O . CYS A 1 103 ? -0.957 -5.823 6.723 1.00 92.00 103 CYS A O 1
ATOM 822 N N . PHE A 1 104 ? -0.075 -3.888 7.456 1.00 94.94 104 PHE A N 1
ATOM 823 C CA . PHE A 1 104 ? 0.809 -3.679 6.312 1.00 94.94 104 PHE A CA 1
ATOM 824 C C . PHE A 1 104 ? 1.730 -4.886 6.096 1.00 94.94 104 PHE A C 1
A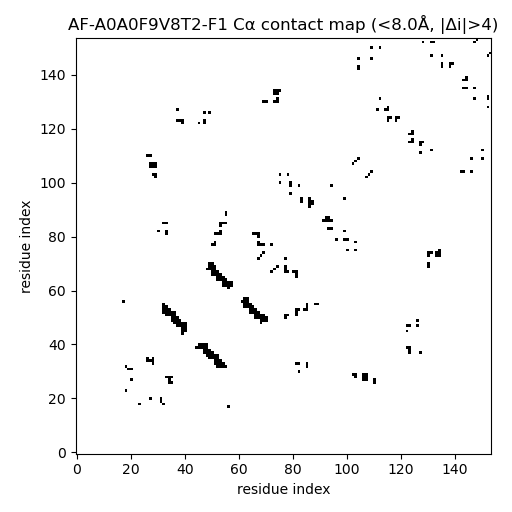TOM 826 O O . PHE A 1 104 ? 1.736 -5.463 5.012 1.00 94.94 104 PHE A O 1
ATOM 833 N N . ALA A 1 105 ? 2.449 -5.318 7.133 1.00 94.25 105 ALA A N 1
ATOM 834 C CA . ALA A 1 105 ? 3.410 -6.413 7.055 1.00 94.25 105 ALA A CA 1
ATOM 835 C C . ALA A 1 105 ? 2.751 -7.776 6.784 1.00 94.25 105 ALA A C 1
ATOM 837 O O . ALA A 1 105 ? 3.287 -8.579 6.025 1.00 94.25 105 ALA A O 1
ATOM 838 N N . SER A 1 106 ? 1.593 -8.055 7.390 1.00 89.94 106 SER A N 1
ATOM 839 C CA . SER A 1 106 ? 0.945 -9.374 7.299 1.00 89.94 106 SER A CA 1
ATOM 840 C C . SER A 1 106 ? 0.018 -9.546 6.094 1.00 89.94 106 SER A C 1
ATOM 842 O O . SER A 1 106 ? -0.215 -10.678 5.667 1.00 89.94 106 SER A O 1
ATOM 844 N N . LYS A 1 107 ? -0.540 -8.455 5.553 1.00 87.75 107 LYS A N 1
ATOM 845 C CA . LYS A 1 107 ? -1.511 -8.497 4.448 1.00 87.75 107 LYS A CA 1
ATOM 846 C C . LYS A 1 107 ? -0.948 -7.891 3.175 1.00 87.75 107 LYS A C 1
ATOM 848 O O . LYS A 1 107 ? -0.876 -8.570 2.154 1.00 87.75 107 LYS A O 1
ATOM 853 N N . PHE A 1 108 ? -0.557 -6.623 3.237 1.00 91.38 108 PHE A N 1
ATOM 854 C CA . PHE A 1 108 ? -0.286 -5.849 2.033 1.00 91.38 108 PHE A CA 1
ATOM 855 C C . PHE A 1 108 ? 1.120 -6.076 1.472 1.00 91.38 108 PHE A C 1
ATOM 857 O O . PHE A 1 108 ? 1.265 -6.302 0.276 1.00 91.38 108 PHE A O 1
ATOM 864 N N . LEU A 1 109 ? 2.156 -6.059 2.311 1.00 93.81 109 LEU A N 1
ATOM 865 C CA . LEU A 1 109 ? 3.544 -6.174 1.866 1.00 93.81 109 LEU A CA 1
ATOM 866 C C . LEU A 1 109 ? 3.821 -7.477 1.085 1.00 93.81 109 LEU A C 1
ATOM 868 O O . LEU A 1 109 ? 4.430 -7.389 0.020 1.00 93.81 109 LEU A O 1
ATOM 872 N N . PRO A 1 110 ? 3.343 -8.667 1.506 1.00 90.44 110 PRO A N 1
ATOM 873 C CA . PRO A 1 110 ? 3.505 -9.891 0.720 1.00 90.44 110 PRO A CA 1
ATOM 874 C C . PRO A 1 110 ? 2.831 -9.814 -0.654 1.00 90.44 110 PRO A C 1
ATOM 876 O O . PRO A 1 110 ? 3.397 -10.268 -1.650 1.00 90.44 110 PRO A O 1
ATOM 879 N N . LEU A 1 111 ? 1.641 -9.208 -0.720 1.00 88.31 111 LEU A N 1
ATOM 880 C CA . LEU A 1 111 ? 0.919 -8.997 -1.972 1.00 88.31 111 LEU A CA 1
ATOM 881 C C . LEU A 1 111 ? 1.675 -8.028 -2.889 1.00 88.31 111 LEU A C 1
ATOM 883 O O . LEU A 1 111 ? 1.845 -8.298 -4.073 1.00 88.31 111 LEU A O 1
ATOM 887 N N . TYR A 1 112 ? 2.178 -6.933 -2.327 1.00 91.50 112 TYR A N 1
ATOM 888 C CA . TYR A 1 112 ? 2.951 -5.935 -3.050 1.00 91.50 112 TYR A CA 1
ATOM 889 C C . TYR A 1 112 ? 4.250 -6.523 -3.614 1.00 91.50 112 TYR A C 1
ATOM 891 O O . TYR A 1 112 ? 4.566 -6.300 -4.778 1.00 91.50 112 TYR A O 1
ATOM 899 N N . MET A 1 113 ? 4.990 -7.311 -2.825 1.00 92.19 113 MET A N 1
ATOM 900 C CA . MET A 1 113 ? 6.199 -7.999 -3.299 1.00 92.19 113 MET A CA 1
ATOM 901 C C . MET A 1 113 ? 5.882 -8.973 -4.437 1.00 92.19 113 MET A C 1
ATOM 903 O O . MET A 1 113 ? 6.636 -9.061 -5.404 1.00 92.19 113 MET A O 1
ATOM 907 N N . LYS A 1 114 ? 4.745 -9.677 -4.355 1.00 89.19 114 LYS A N 1
ATOM 908 C CA . LYS A 1 114 ? 4.260 -10.515 -5.454 1.00 89.19 114 LYS A CA 1
ATOM 909 C C . LYS A 1 114 ? 3.988 -9.684 -6.713 1.00 89.19 114 LYS A C 1
ATOM 911 O O . LYS A 1 114 ? 4.456 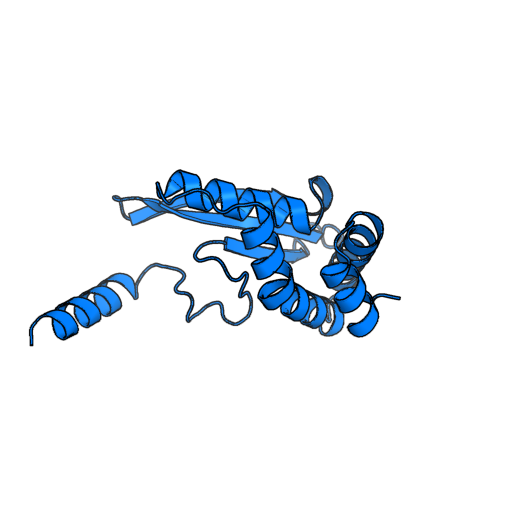-10.076 -7.772 1.00 89.19 114 LYS A O 1
ATOM 916 N N . PHE A 1 115 ? 3.305 -8.543 -6.606 1.00 88.12 115 PHE A N 1
ATOM 917 C CA . PHE A 1 115 ? 3.074 -7.665 -7.760 1.00 88.12 115 PHE A CA 1
ATOM 918 C C . PHE A 1 115 ? 4.364 -7.127 -8.355 1.00 88.12 115 PHE A C 1
ATOM 920 O O . PHE A 1 115 ? 4.543 -7.221 -9.558 1.00 88.12 115 PHE A O 1
ATOM 927 N N . ALA A 1 116 ? 5.295 -6.654 -7.529 1.00 90.69 116 ALA A N 1
ATOM 928 C CA . ALA A 1 116 ? 6.586 -6.177 -8.010 1.00 90.69 116 ALA A CA 1
ATOM 929 C C . ALA A 1 116 ? 7.348 -7.255 -8.800 1.00 90.69 116 ALA A C 1
ATOM 931 O O . ALA A 1 116 ? 7.963 -6.953 -9.818 1.00 90.69 116 ALA A O 1
ATOM 932 N N . ARG A 1 117 ? 7.293 -8.516 -8.355 1.00 89.94 117 ARG A N 1
ATOM 933 C CA . ARG A 1 117 ? 7.948 -9.639 -9.038 1.00 89.94 117 ARG A CA 1
ATOM 934 C C . ARG A 1 117 ? 7.238 -10.045 -10.329 1.00 89.94 117 ARG A C 1
ATOM 936 O O . ARG A 1 117 ? 7.909 -10.346 -11.312 1.00 89.94 117 ARG A O 1
ATOM 943 N N . ASP A 1 118 ? 5.912 -10.099 -10.298 1.00 88.88 118 ASP A N 1
ATOM 944 C CA . ASP A 1 118 ? 5.100 -10.635 -11.391 1.00 88.88 118 ASP A CA 1
ATOM 945 C C . ASP A 1 118 ? 4.779 -9.553 -12.461 1.00 88.88 118 ASP A C 1
ATOM 947 O O . ASP A 1 118 ? 4.214 -9.879 -13.502 1.00 88.88 118 ASP A O 1
ATOM 951 N N . GLU A 1 119 ? 5.151 -8.283 -12.231 1.00 90.44 119 GLU A N 1
ATOM 952 C CA . GLU A 1 119 ? 4.911 -7.152 -13.142 1.00 90.44 119 GLU A CA 1
ATOM 953 C C . GLU A 1 119 ? 5.708 -7.268 -14.454 1.00 90.44 119 GLU A C 1
ATOM 955 O O . GLU A 1 119 ? 6.947 -7.358 -14.466 1.00 90.44 119 GLU A O 1
ATOM 960 N N . SER A 1 120 ? 4.989 -7.226 -15.577 1.00 87.62 120 SER A N 1
ATOM 961 C CA . SER A 1 120 ? 5.556 -7.304 -16.922 1.00 87.62 120 SER A CA 1
ATOM 962 C C . SER A 1 120 ? 6.065 -5.955 -17.418 1.00 87.62 120 SER A C 1
ATOM 964 O O . SER A 1 120 ? 7.092 -5.915 -18.101 1.00 87.62 120 SER A O 1
ATOM 966 N N . GLU A 1 121 ? 5.398 -4.859 -17.046 1.00 89.88 121 GLU A N 1
ATOM 967 C CA . GLU A 1 121 ? 5.762 -3.513 -17.478 1.00 89.88 121 GLU A CA 1
ATOM 968 C C . GLU A 1 121 ? 7.028 -3.036 -16.761 1.00 89.88 121 GLU A C 1
ATOM 970 O O . GLU A 1 121 ? 7.063 -2.847 -15.544 1.00 89.88 121 GLU A O 1
ATOM 975 N N . ALA A 1 122 ? 8.108 -2.829 -17.520 1.00 89.12 122 ALA A N 1
ATOM 976 C CA . ALA A 1 122 ? 9.431 -2.574 -16.951 1.00 89.12 122 ALA A CA 1
ATOM 977 C C . ALA A 1 122 ? 9.476 -1.316 -16.065 1.00 89.12 122 ALA A C 1
ATOM 979 O O . ALA A 1 122 ? 10.086 -1.350 -14.995 1.00 89.12 122 ALA A O 1
ATOM 980 N N . ALA A 1 123 ? 8.814 -0.233 -16.484 1.00 89.25 123 ALA A N 1
ATOM 981 C CA . ALA A 1 123 ? 8.761 1.014 -15.723 1.00 89.25 123 ALA A CA 1
ATOM 982 C C . ALA A 1 123 ? 7.998 0.842 -14.398 1.00 89.25 123 ALA A C 1
ATOM 984 O O . ALA A 1 123 ? 8.445 1.311 -13.349 1.00 89.25 123 ALA A O 1
ATOM 985 N N . GLU A 1 124 ? 6.876 0.119 -14.422 1.00 89.75 124 GLU A N 1
ATOM 986 C CA . GLU A 1 124 ? 6.063 -0.148 -13.231 1.00 89.75 124 GLU A CA 1
ATOM 987 C C . GLU A 1 124 ? 6.804 -1.072 -12.269 1.00 89.75 124 GLU A C 1
ATOM 989 O O . GLU A 1 124 ? 6.910 -0.763 -11.081 1.00 89.75 124 GLU A O 1
ATOM 994 N N . ARG A 1 125 ? 7.432 -2.136 -12.785 1.00 91.50 125 ARG A N 1
ATOM 995 C CA . ARG A 1 125 ? 8.290 -3.028 -12.000 1.00 91.50 125 ARG A CA 1
ATOM 996 C C . ARG A 1 125 ? 9.424 -2.264 -11.320 1.00 91.50 125 ARG A C 1
ATOM 998 O O . ARG A 1 125 ? 9.666 -2.465 -10.132 1.00 91.50 125 ARG A O 1
ATOM 1005 N N . GLN A 1 126 ? 10.103 -1.369 -12.039 1.00 91.31 126 GLN A N 1
ATOM 1006 C CA . GLN A 1 126 ? 11.166 -0.538 -11.465 1.00 91.31 126 GLN A CA 1
ATOM 1007 C C . GLN A 1 126 ? 10.647 0.376 -10.350 1.00 91.31 126 GLN A C 1
ATOM 1009 O O . GLN A 1 126 ? 11.266 0.448 -9.289 1.00 91.31 126 GLN A O 1
ATOM 1014 N N . ALA A 1 127 ? 9.499 1.031 -10.543 1.00 92.00 127 ALA A N 1
ATOM 1015 C CA . ALA A 1 127 ? 8.888 1.868 -9.510 1.00 92.00 127 ALA A CA 1
ATOM 1016 C C . ALA A 1 127 ? 8.493 1.054 -8.265 1.00 92.00 127 ALA A C 1
ATOM 1018 O O . ALA A 1 127 ? 8.707 1.498 -7.129 1.00 92.00 127 ALA A O 1
ATOM 1019 N N . LEU A 1 128 ? 7.947 -0.150 -8.470 1.00 93.44 128 LEU A N 1
ATOM 1020 C CA . LEU A 1 128 ? 7.538 -1.038 -7.389 1.00 93.44 128 LEU A CA 1
ATOM 1021 C C . LEU A 1 128 ? 8.746 -1.529 -6.579 1.00 93.44 128 LEU A C 1
ATOM 1023 O O . LEU A 1 128 ? 8.746 -1.401 -5.352 1.00 93.44 128 LEU A O 1
ATOM 1027 N N . MET A 1 129 ? 9.781 -2.029 -7.262 1.00 94.00 129 MET A N 1
ATOM 1028 C CA . MET A 1 129 ? 11.026 -2.512 -6.652 1.00 94.00 129 MET A CA 1
ATOM 1029 C C . MET A 1 129 ? 11.805 -1.389 -5.961 1.00 94.00 129 MET A C 1
ATOM 1031 O O . MET A 1 129 ? 12.274 -1.577 -4.841 1.00 94.00 129 MET A O 1
ATOM 1035 N N . GLY A 1 130 ? 11.880 -0.201 -6.570 1.00 94.12 130 GLY A N 1
ATOM 1036 C CA . GLY A 1 130 ? 12.497 0.974 -5.950 1.00 94.12 130 GLY A CA 1
ATOM 1037 C C . GLY A 1 130 ? 11.833 1.336 -4.621 1.00 94.12 130 GLY A C 1
ATOM 1038 O O . GLY A 1 130 ? 12.514 1.547 -3.622 1.00 94.12 130 GLY A O 1
ATOM 1039 N N . SER A 1 131 ? 10.500 1.275 -4.566 1.00 95.19 131 SER A N 1
ATOM 1040 C CA . SER A 1 131 ? 9.752 1.537 -3.329 1.00 95.19 131 SER A CA 1
ATOM 1041 C C . SER A 1 131 ? 10.008 0.480 -2.239 1.00 95.19 131 SER A C 1
ATOM 1043 O O . SER A 1 131 ? 9.955 0.802 -1.052 1.00 95.19 131 SER A O 1
ATOM 1045 N N . LEU A 1 132 ? 10.290 -0.777 -2.611 1.00 96.19 132 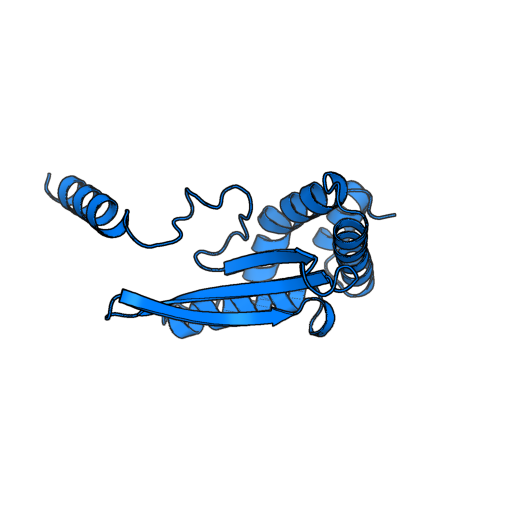LEU A N 1
ATOM 1046 C CA . LEU A 1 132 ? 10.676 -1.828 -1.658 1.00 96.19 132 LEU A CA 1
ATOM 1047 C C . LEU A 1 132 ? 12.088 -1.617 -1.115 1.00 96.19 132 LEU A C 1
ATOM 1049 O O . LEU A 1 132 ? 12.313 -1.805 0.080 1.00 96.19 132 LEU A O 1
ATOM 1053 N N . GLN A 1 133 ? 13.018 -1.205 -1.975 1.00 94.69 133 GLN A N 1
ATOM 1054 C CA . GLN A 1 133 ? 14.382 -0.883 -1.571 1.00 94.69 133 GLN A CA 1
ATOM 1055 C C . GLN A 1 133 ? 14.402 0.314 -0.613 1.00 94.69 133 GLN A C 1
ATOM 1057 O O . GLN A 1 133 ? 15.029 0.251 0.443 1.00 94.69 133 GLN A O 1
ATOM 1062 N N . GLU A 1 134 ? 13.661 1.376 -0.936 1.00 95.19 134 GLU A N 1
ATOM 1063 C CA . GLU A 1 134 ? 13.487 2.534 -0.055 1.00 95.19 134 GLU A CA 1
ATOM 1064 C C . GLU A 1 134 ? 12.866 2.131 1.286 1.00 95.19 134 GLU A C 1
ATOM 1066 O O . GLU A 1 134 ? 13.359 2.537 2.339 1.00 95.19 134 GLU A O 1
ATOM 1071 N N . LEU A 1 135 ? 11.827 1.286 1.270 1.00 96.50 135 LEU A N 1
ATOM 1072 C CA . LEU A 1 135 ? 11.220 0.769 2.496 1.00 96.50 135 LEU A CA 1
ATOM 1073 C C . LEU A 1 135 ? 12.235 -0.005 3.346 1.00 96.50 135 LEU A C 1
ATOM 1075 O O . LEU A 1 135 ? 12.274 0.196 4.558 1.00 96.50 135 LEU A O 1
ATOM 1079 N N . TYR A 1 136 ? 13.053 -0.866 2.733 1.00 95.06 136 TYR A N 1
ATOM 1080 C CA . TYR A 1 136 ? 14.080 -1.632 3.441 1.00 95.06 136 TYR A CA 1
ATOM 1081 C C . TYR A 1 136 ? 15.088 -0.721 4.153 1.00 95.06 136 TYR A C 1
ATOM 1083 O O . TYR A 1 136 ? 15.455 -0.980 5.302 1.00 95.06 136 TYR A O 1
ATOM 1091 N N . SER A 1 137 ? 15.511 0.350 3.478 1.00 93.00 137 SER A N 1
ATOM 1092 C CA . SER A 1 137 ? 16.456 1.331 4.011 1.00 93.00 137 SER A CA 1
ATOM 1093 C C . SER A 1 137 ? 15.851 2.227 5.095 1.00 93.00 137 SER A C 1
ATOM 1095 O O . SER A 1 137 ? 16.560 2.586 6.030 1.00 93.00 137 SER A O 1
ATOM 1097 N N . ALA A 1 138 ? 14.570 2.588 4.980 1.00 92.62 138 ALA A N 1
ATOM 1098 C CA . ALA A 1 138 ? 13.930 3.575 5.850 1.00 92.62 138 ALA A CA 1
ATOM 1099 C C . ALA A 1 138 ? 13.219 2.986 7.078 1.00 92.62 138 ALA A C 1
ATOM 1101 O O . ALA A 1 138 ? 12.967 3.709 8.037 1.00 92.62 138 ALA A O 1
ATOM 1102 N N . THR A 1 139 ? 12.834 1.707 7.057 1.00 91.69 139 THR A N 1
ATOM 1103 C CA . THR A 1 139 ? 12.098 1.099 8.175 1.00 91.69 139 THR A CA 1
ATOM 1104 C C . THR A 1 139 ? 13.029 0.655 9.305 1.00 91.69 139 THR A C 1
ATOM 1106 O O . THR A 1 139 ? 14.092 0.085 9.059 1.00 91.69 139 THR A O 1
ATOM 1109 N N . ASP A 1 140 ? 12.592 0.811 10.553 1.00 90.62 140 ASP A N 1
ATOM 1110 C CA . ASP A 1 140 ? 13.250 0.214 11.725 1.00 90.62 140 ASP A CA 1
ATOM 1111 C C . ASP A 1 140 ? 12.605 -1.107 12.164 1.00 90.62 140 ASP A C 1
ATOM 1113 O O . ASP A 1 140 ? 13.143 -1.817 13.012 1.00 90.62 140 ASP A O 1
ATOM 1117 N N . SER A 1 141 ? 11.490 -1.492 11.539 1.00 91.00 141 SER A N 1
ATOM 1118 C CA . SER A 1 141 ? 10.752 -2.701 11.889 1.00 91.00 141 SER A CA 1
ATOM 1119 C C . SER A 1 141 ? 11.538 -3.966 11.509 1.00 91.00 141 SER A C 1
ATOM 1121 O O . SER A 1 141 ? 11.751 -4.232 10.315 1.00 91.00 141 SER A O 1
ATOM 1123 N N . PRO A 1 142 ? 11.950 -4.806 12.481 1.00 90.81 142 PRO A N 1
ATOM 1124 C CA . PRO A 1 142 ? 12.688 -6.036 12.190 1.00 90.81 142 PRO A CA 1
ATOM 1125 C C . PRO A 1 142 ? 11.830 -7.035 11.406 1.00 90.81 142 PRO A C 1
ATOM 1127 O O . PRO A 1 142 ? 12.345 -7.768 10.560 1.00 90.81 142 PRO A O 1
ATOM 1130 N N . THR A 1 143 ? 10.515 -7.031 11.636 1.00 91.50 143 THR A N 1
ATOM 1131 C CA . THR A 1 143 ? 9.557 -7.877 10.917 1.00 91.50 143 THR A CA 1
ATOM 1132 C C . THR A 1 143 ? 9.509 -7.514 9.438 1.00 91.50 143 THR A C 1
ATOM 1134 O O . THR A 1 143 ? 9.630 -8.403 8.595 1.00 91.50 143 THR A O 1
ATOM 1137 N N . ILE A 1 144 ? 9.388 -6.222 9.114 1.00 93.44 144 ILE A N 1
ATOM 1138 C CA . ILE A 1 144 ? 9.369 -5.751 7.722 1.00 93.44 144 ILE A CA 1
ATOM 1139 C C . ILE A 1 144 ? 10.715 -6.034 7.050 1.00 93.44 144 ILE A C 1
ATOM 1141 O O . ILE A 1 144 ? 10.732 -6.588 5.951 1.00 93.44 144 ILE A O 1
ATOM 1145 N N . LYS A 1 145 ? 11.843 -5.751 7.719 1.00 93.62 145 LYS A N 1
ATOM 1146 C CA . LYS A 1 145 ? 13.180 -6.067 7.182 1.00 93.62 145 LYS A CA 1
ATOM 1147 C C . LYS A 1 145 ? 13.338 -7.548 6.860 1.00 93.62 145 LYS A C 1
ATOM 1149 O O . LYS A 1 145 ? 13.858 -7.879 5.797 1.00 93.62 145 LYS A O 1
ATOM 1154 N N . ARG A 1 146 ? 12.888 -8.436 7.749 1.00 92.44 146 ARG A N 1
ATOM 1155 C CA . ARG A 1 146 ? 12.928 -9.884 7.513 1.00 92.44 146 ARG A CA 1
ATOM 1156 C C . ARG A 1 146 ? 12.084 -10.273 6.298 1.00 92.44 146 ARG A C 1
ATOM 1158 O O . ARG A 1 146 ? 12.597 -10.945 5.415 1.00 92.44 146 ARG A O 1
ATOM 1165 N N . LEU A 1 147 ? 10.841 -9.793 6.209 1.00 91.81 147 LEU A N 1
ATOM 1166 C CA . LEU A 1 147 ? 9.957 -10.090 5.074 1.00 91.81 147 LEU A CA 1
ATOM 1167 C C . LEU A 1 147 ? 10.549 -9.641 3.731 1.00 91.81 147 LEU A C 1
ATOM 1169 O O . LEU A 1 147 ? 10.466 -10.383 2.757 1.00 91.81 147 LEU A O 1
ATOM 1173 N N . LEU A 1 148 ? 11.170 -8.460 3.682 1.00 92.12 148 LEU A N 1
ATOM 1174 C CA . LEU A 1 148 ? 11.814 -7.933 2.474 1.00 92.12 148 LEU A CA 1
ATOM 1175 C C . LEU A 1 148 ? 13.036 -8.762 2.047 1.00 92.12 148 LEU A C 1
ATOM 1177 O O . LEU A 1 148 ? 13.223 -9.003 0.854 1.00 92.12 148 LEU A O 1
ATO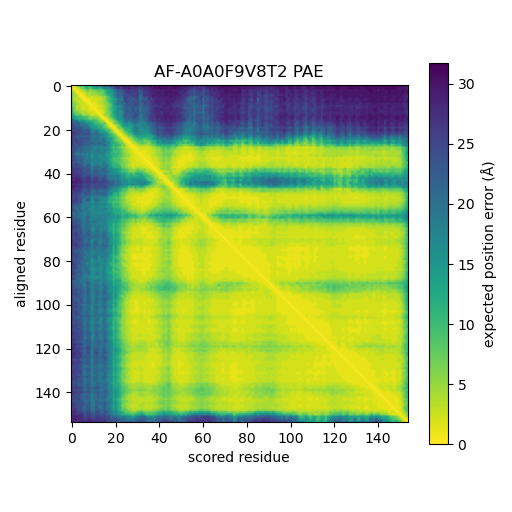M 1181 N N . ARG A 1 149 ? 13.837 -9.245 3.009 1.00 88.44 149 ARG A N 1
ATOM 1182 C CA . ARG A 1 149 ? 14.956 -10.167 2.734 1.00 88.44 149 ARG A CA 1
ATOM 1183 C C . ARG A 1 149 ? 14.464 -11.517 2.229 1.00 88.44 149 ARG A C 1
ATOM 1185 O O . ARG A 1 149 ? 14.992 -12.026 1.246 1.00 88.44 149 ARG A O 1
ATOM 1192 N N . ASP A 1 150 ? 13.448 -12.082 2.876 1.00 85.75 150 ASP A N 1
ATOM 1193 C CA . ASP A 1 150 ? 12.917 -13.407 2.538 1.00 85.75 150 ASP A CA 1
ATOM 1194 C C . ASP A 1 150 ? 12.176 -13.392 1.191 1.00 85.75 150 ASP A C 1
ATOM 1196 O O . ASP A 1 150 ? 12.279 -14.337 0.410 1.00 85.75 150 ASP A O 1
ATOM 1200 N N . GLY A 1 151 ? 11.491 -12.286 0.874 1.00 73.31 151 GLY A N 1
ATOM 1201 C CA . GLY A 1 151 ? 10.901 -12.011 -0.442 1.00 73.31 151 GLY A CA 1
ATOM 1202 C C . GLY A 1 151 ? 11.919 -11.644 -1.532 1.00 73.31 151 GLY A C 1
ATOM 1203 O O . GLY A 1 151 ? 11.526 -11.478 -2.684 1.00 73.31 151 GLY A O 1
ATOM 1204 N N . ARG A 1 152 ? 13.203 -11.542 -1.155 1.00 61.28 152 ARG A N 1
ATOM 1205 C CA . ARG A 1 152 ? 14.402 -11.178 -1.931 1.00 61.28 152 ARG A CA 1
ATOM 1206 C C . ARG A 1 152 ? 14.269 -9.914 -2.771 1.00 61.28 152 ARG A C 1
ATOM 1208 O O . ARG A 1 152 ? 14.417 -9.921 -3.988 1.00 61.28 152 ARG A O 1
ATOM 1215 N N . VAL A 1 153 ? 14.088 -8.808 -2.059 1.00 53.44 153 VAL A N 1
ATOM 1216 C CA . VAL A 1 153 ? 14.550 -7.484 -2.487 1.00 53.44 153 VAL A CA 1
ATOM 1217 C C . VAL A 1 153 ? 16.028 -7.394 -2.085 1.00 53.44 153 VAL A C 1
ATOM 1219 O O . VAL A 1 153 ? 16.338 -7.004 -0.960 1.00 53.44 153 VAL A O 1
ATOM 1222 N N . CYS A 1 154 ? 16.926 -7.888 -2.939 1.00 39.50 154 CYS A N 1
ATOM 1223 C CA . CYS A 1 154 ? 18.387 -7.780 -2.821 1.00 39.50 154 CYS A CA 1
ATOM 1224 C C . CYS A 1 154 ? 18.988 -7.664 -4.220 1.00 39.50 154 CYS A C 1
ATOM 1226 O O . CYS A 1 154 ? 18.580 -8.475 -5.082 1.00 39.50 154 CYS A O 1
#

Secondary structure (DSSP, 8-state):
-HHHHHHHHHHHHHTTT---TTT-GGG--SSTTEEEEEEEETTEEEEEEEEEEEEEE-TTS-EEEEEEEHHHH-HHHHHHHHHHHHHHHTTPPPPPHHHHHHHIIIIIHHHHHHHHHH---HHHHHHHHHHHHHHHHH---HHHHHHHHHTT--

Foldseek 3Di:
DVPVVVVVVVCVVCVPAAPDPVPVVLFPLVDGQKGWDWDQDPVHNLDTFTWIKGWDADPVRDIDMDIDGCVVQADLRRQLVSRQVNCVVVVHDGDDSVVSVVSCLPPHVVSLLVCLVVPPSPSSVCVSLVSLVVCCVPDPDPSSVVSSVVSDSD

Radius of gyration: 17.15 Å; Cα contacts (8 Å, |Δi|>4): 189; chains: 1; bounding box: 54×27×39 Å

pLDDT: mean 81.11, std 18.19, range [33.31, 97.5]

Nearest PDB structures (foldse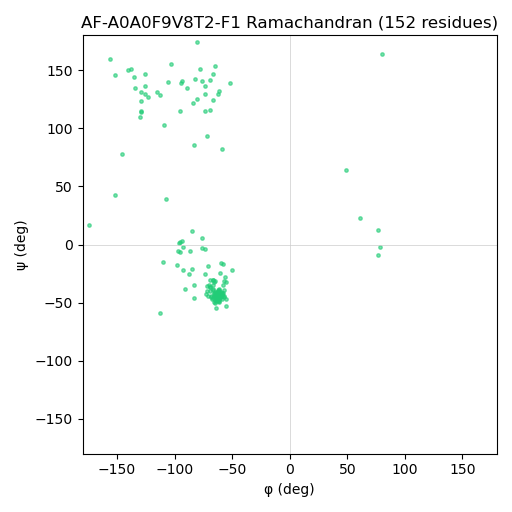ek):
  7y1t-assembly1_A  TM=5.600E-01  e=3.784E+00  Homo sapiens
  3dfy-assembly1_F  TM=3.027E-01  e=6.556E-01  Thermotoga maritima MSB8
  2yxu-assembly1_B  TM=2.275E-01  e=5.189E-01  Homo sapiens
  4igl-assembly1_B  TM=3.677E-01  e=3.366E+00  Yersinia entomophaga
  8iff-assembly1_B  TM=2.354E-01  e=4.011E+00  Arabidopsis thaliana

Sequence (154 aa):
MQARAYRDQLVEKLSGGHSYQSENWLNNTGWVGVAMHCRTVSHKPDSVVHFFRAQVPLPDGKSKSRSWAVRRYGLLPAYTHAVQWRLAETGKPAASDQEIETCFASKFLPLYMKFARDESEAAERQALMGSLQELYSATDSPTIKRLLRDGRVC

Solvent-accessible surface area (backbone atoms only — not comparable to full-atom values): 8877 Å² total; per-residue (Å²): 130,64,70,60,59,54,50,52,53,49,53,62,70,44,70,81,81,60,86,47,79,83,79,40,68,92,43,49,48,77,45,93,43,35,41,73,47,74,45,63,35,90,94,42,77,90,42,66,48,45,30,26,36,17,48,44,83,42,96,85,75,48,71,52,71,53,74,31,43,28,91,80,52,38,51,66,54,14,48,48,53,30,52,52,53,47,26,57,77,68,74,43,78,77,75,52,72,67,57,51,49,52,38,34,56,76,43,21,48,61,53,50,54,49,48,34,70,71,44,80,53,65,68,49,23,49,55,45,46,49,40,50,53,51,42,57,73,71,54,85,50,64,68,53,46,49,51,42,54,74,72,56,74,121